Protein AF-A0A6J4SD86-F1 (afdb_monomer_lite)

Secondary structure (DSSP, 8-state):
-----------SS-SEEE--SEEEEETTEEEEEEEE-SSS-EEEEEEEEE-SSS--EEEEEEEEE-TT-EE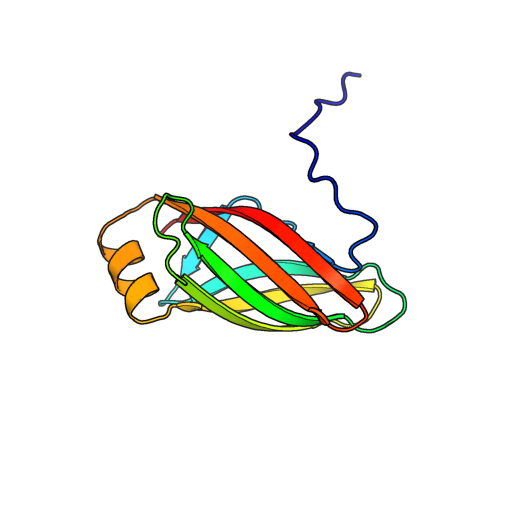EEEEEEPHHHHHHHHH-SEEEEEEEEE-GGG-EEEEEEEEE-

Sequence (113 aa):
REVVAGPAAKTRGAAASVRDSVLRIRRGRVRATVSCTATTPCRGTLRLKTRGARPVVLGSARVAIAAGRTATVEAKLSAAGRRVAARKAKTPATVEIDLGAAGRATKAVTVRR

Radius of gyration: 14.11 Å; chains: 1; bounding box: 31×35×35 Å

Structure (mmCIF, N/CA/C/O backbone):
data_AF-A0A6J4SD86-F1
#
_entry.id   AF-A0A6J4SD86-F1
#
loop_
_atom_site.group_PDB
_atom_site.id
_atom_site.type_symbol
_atom_site.label_atom_id
_atom_site.label_alt_id
_atom_site.label_comp_id
_atom_site.label_asym_id
_atom_site.label_entity_id
_atom_site.label_seq_id
_atom_site.pdbx_PDB_ins_code
_atom_site.Cartn_x
_atom_site.Cartn_y
_atom_site.Cartn_z
_atom_site.occupancy
_atom_site.B_iso_or_equiv
_atom_site.auth_seq_id
_atom_site.auth_comp_id
_atom_site.auth_asym_id
_atom_site.auth_atom_id
_atom_site.pdbx_PDB_model_num
ATOM 1 N N . ARG A 1 1 ? -15.288 24.613 -19.115 1.00 39.22 1 ARG A N 1
ATOM 2 C CA . ARG A 1 1 ? -15.207 23.218 -18.612 1.00 39.22 1 ARG A CA 1
ATOM 3 C C . ARG A 1 1 ? -14.147 23.192 -17.521 1.00 39.22 1 ARG A C 1
ATOM 5 O O . ARG A 1 1 ? -12.966 23.200 -17.834 1.00 39.22 1 ARG A O 1
ATOM 12 N N . GLU A 1 2 ? -14.577 23.286 -16.269 1.00 32.09 2 GLU A N 1
ATOM 13 C CA . GLU A 1 2 ? -13.701 23.349 -15.097 1.00 32.09 2 GLU A CA 1
ATOM 14 C C . GLU A 1 2 ? -13.049 21.992 -14.826 1.00 32.09 2 GLU A C 1
ATOM 16 O O . GLU A 1 2 ? -13.723 20.965 -14.752 1.00 32.09 2 GLU A O 1
ATOM 21 N N . VAL A 1 3 ? -11.724 21.991 -14.690 1.00 39.38 3 VAL A N 1
ATOM 22 C CA . VAL A 1 3 ? -10.952 20.819 -14.275 1.00 39.38 3 VAL A CA 1
ATOM 23 C C . VAL A 1 3 ? -10.638 21.013 -12.796 1.00 39.38 3 VAL A C 1
ATOM 25 O O . VAL A 1 3 ? -9.802 21.835 -12.429 1.00 39.38 3 VAL A O 1
ATOM 28 N N . VAL A 1 4 ? -11.369 20.305 -11.935 1.00 38.97 4 VAL A N 1
ATOM 29 C CA . VAL A 1 4 ? -11.229 20.405 -10.478 1.00 38.97 4 VAL A CA 1
ATOM 30 C C . VAL A 1 4 ? -9.862 19.863 -10.058 1.00 38.97 4 VAL A C 1
ATOM 32 O O . VAL A 1 4 ? -9.558 18.679 -10.219 1.00 38.97 4 VAL A O 1
ATOM 35 N N . ALA A 1 5 ? -9.043 20.755 -9.504 1.00 37.97 5 ALA A N 1
ATOM 36 C CA . ALA A 1 5 ? -7.758 20.463 -8.893 1.00 37.97 5 ALA A CA 1
ATOM 37 C C . ALA A 1 5 ? -7.939 19.591 -7.636 1.00 37.97 5 ALA A C 1
ATOM 39 O O . ALA A 1 5 ? -8.279 20.072 -6.557 1.00 37.97 5 ALA A O 1
ATOM 40 N N . GLY A 1 6 ? -7.698 18.285 -7.770 1.00 34.56 6 GLY A N 1
ATOM 41 C CA . GLY A 1 6 ? -7.439 17.402 -6.631 1.00 34.56 6 GLY A CA 1
ATOM 42 C C . GLY A 1 6 ? -6.049 17.683 -6.037 1.00 34.56 6 GLY A C 1
ATOM 43 O O . GLY A 1 6 ? -5.147 18.085 -6.773 1.00 34.56 6 GLY A O 1
ATOM 44 N N . PRO A 1 7 ? -5.834 17.483 -4.723 1.00 40.19 7 PRO A N 1
ATOM 45 C CA . PRO A 1 7 ? -4.608 17.901 -4.052 1.00 40.19 7 PRO A CA 1
ATOM 46 C C . PRO A 1 7 ? -3.378 17.233 -4.677 1.00 40.19 7 PRO A C 1
ATOM 48 O O . PRO A 1 7 ? -3.274 16.006 -4.753 1.00 40.19 7 PRO A O 1
ATOM 51 N N . ALA A 1 8 ? -2.455 18.083 -5.126 1.00 36.75 8 ALA A N 1
ATOM 52 C CA . ALA A 1 8 ? -1.226 17.742 -5.817 1.00 36.75 8 ALA A CA 1
ATOM 53 C C . ALA A 1 8 ? -0.341 16.800 -4.984 1.00 36.75 8 ALA A C 1
ATOM 55 O O . ALA A 1 8 ? 0.396 17.218 -4.088 1.00 36.75 8 ALA A O 1
ATOM 56 N N . ALA A 1 9 ? -0.354 15.513 -5.331 1.00 41.75 9 ALA A N 1
ATOM 57 C CA . ALA A 1 9 ? 0.772 14.638 -5.057 1.00 41.75 9 ALA A CA 1
ATOM 58 C C . ALA A 1 9 ? 1.953 15.149 -5.897 1.00 41.75 9 ALA A C 1
ATOM 60 O O . ALA A 1 9 ? 2.031 14.855 -7.091 1.00 41.75 9 ALA A O 1
ATOM 61 N N . LYS A 1 10 ? 2.851 15.942 -5.292 1.00 36.03 10 LYS A N 1
ATOM 62 C CA . LYS A 1 10 ? 4.160 16.306 -5.864 1.00 36.03 10 LYS A CA 1
ATOM 63 C C . LYS A 1 10 ? 4.969 15.022 -6.061 1.00 36.03 10 LYS A C 1
ATOM 65 O O . LYS A 1 10 ? 5.782 14.627 -5.233 1.00 36.03 10 LYS A O 1
ATOM 70 N N . THR A 1 11 ? 4.689 14.343 -7.160 1.00 43.25 11 THR A N 1
ATOM 71 C CA . THR A 1 11 ? 5.360 13.129 -7.588 1.00 43.25 11 THR A CA 1
ATOM 72 C C . THR A 1 11 ? 6.378 13.592 -8.611 1.00 43.25 11 THR A C 1
ATOM 74 O O . THR A 1 11 ? 6.033 13.838 -9.762 1.00 43.25 11 THR A O 1
ATOM 77 N N . ARG A 1 12 ? 7.632 13.786 -8.193 1.00 42.53 12 ARG A N 1
ATOM 78 C CA . ARG A 1 12 ? 8.733 13.873 -9.156 1.00 42.53 12 ARG A CA 1
ATOM 79 C C . ARG A 1 12 ? 8.789 12.518 -9.864 1.00 42.53 12 ARG A C 1
ATOM 81 O O . ARG A 1 12 ? 9.264 11.563 -9.267 1.00 42.53 12 ARG A O 1
ATOM 88 N N . GLY A 1 13 ? 8.190 12.427 -11.052 1.00 46.41 13 GLY A N 1
ATOM 89 C CA . GLY A 1 13 ? 8.353 11.339 -12.023 1.00 46.41 13 GLY A CA 1
ATOM 90 C C . GLY A 1 13 ? 8.407 9.915 -11.464 1.00 46.41 13 GLY A C 1
ATOM 91 O O . GLY A 1 13 ? 9.274 9.152 -11.878 1.00 46.41 13 GLY A O 1
ATOM 92 N N . ALA A 1 14 ? 7.543 9.533 -10.517 1.00 58.88 14 ALA A N 1
ATOM 93 C CA . ALA A 1 14 ? 7.554 8.149 -10.060 1.00 58.88 14 ALA A CA 1
ATOM 94 C C . ALA A 1 14 ? 6.986 7.258 -11.169 1.00 58.88 14 ALA A C 1
ATOM 96 O O . ALA A 1 14 ? 5.851 7.441 -11.608 1.00 58.88 14 ALA A O 1
ATOM 97 N N . ALA A 1 15 ? 7.781 6.274 -11.587 1.00 71.12 15 ALA A N 1
ATOM 98 C CA . ALA A 1 15 ? 7.445 5.280 -12.602 1.00 71.12 15 ALA A CA 1
ATOM 99 C C . ALA A 1 15 ? 6.145 4.509 -12.317 1.00 71.12 15 ALA A C 1
ATOM 101 O O . ALA A 1 15 ? 5.551 3.949 -13.239 1.00 71.12 15 ALA A O 1
ATOM 102 N N . ALA A 1 16 ? 5.703 4.471 -11.055 1.00 76.19 16 ALA A N 1
ATOM 103 C CA . ALA A 1 16 ? 4.433 3.883 -10.668 1.00 76.19 16 ALA A CA 1
ATOM 104 C C . ALA A 1 16 ? 3.520 4.858 -9.931 1.00 76.19 16 ALA A C 1
ATOM 106 O O . ALA A 1 16 ? 3.949 5.693 -9.134 1.00 76.19 16 ALA A O 1
ATOM 107 N N . SER A 1 17 ? 2.224 4.659 -10.136 1.00 80.88 17 SER A N 1
ATOM 108 C CA . SER A 1 17 ? 1.152 5.391 -9.479 1.00 80.88 17 SER A CA 1
ATOM 109 C C . SER A 1 17 ? 0.086 4.431 -8.960 1.00 80.88 17 SER A C 1
ATOM 111 O O . SER A 1 17 ? -0.248 3.427 -9.587 1.00 80.88 17 SER A O 1
ATOM 113 N N . VAL A 1 18 ? -0.466 4.738 -7.787 1.00 84.06 18 VAL A N 1
ATOM 114 C CA . VAL A 1 18 ? -1.638 4.032 -7.256 1.00 84.06 18 VAL A CA 1
ATOM 115 C C . VAL A 1 18 ? -2.879 4.719 -7.808 1.00 84.06 18 VAL A C 1
ATOM 117 O O . VAL A 1 18 ? -3.063 5.919 -7.591 1.00 84.06 18 VAL A O 1
ATOM 120 N N . ARG A 1 19 ? -3.758 3.987 -8.493 1.00 84.56 19 ARG A N 1
ATOM 121 C CA . ARG A 1 19 ? -4.995 4.571 -9.038 1.00 84.56 19 ARG A CA 1
ATOM 122 C C . ARG A 1 19 ? -6.055 4.767 -7.967 1.00 84.56 19 ARG A C 1
ATOM 124 O O . ARG A 1 19 ? -6.692 5.814 -7.916 1.00 84.56 19 ARG A O 1
ATOM 131 N N . ASP A 1 20 ? -6.159 3.830 -7.037 1.00 85.25 20 ASP A N 1
ATOM 132 C CA . ASP A 1 20 ? -7.198 3.864 -6.015 1.00 85.25 20 ASP A CA 1
ATOM 133 C C . ASP A 1 20 ? -6.958 4.950 -4.963 1.00 85.25 20 ASP A C 1
ATOM 135 O O . ASP A 1 20 ? -5.830 5.201 -4.530 1.00 85.25 20 ASP A O 1
ATOM 139 N N . SER A 1 21 ? -8.040 5.596 -4.539 1.00 85.25 21 SER A N 1
ATOM 140 C CA . SER A 1 21 ? -8.069 6.480 -3.362 1.00 85.25 21 SER A CA 1
ATOM 141 C C . SER A 1 21 ? -8.692 5.777 -2.151 1.00 85.25 21 SER A C 1
ATOM 143 O O . SER A 1 21 ? -8.512 6.197 -1.007 1.00 85.25 21 SER A O 1
ATOM 145 N N . VAL A 1 22 ? -9.413 4.677 -2.388 1.00 88.44 22 VAL A N 1
ATOM 146 C CA . VAL A 1 22 ? -10.054 3.854 -1.363 1.00 88.44 22 VAL A CA 1
ATOM 147 C C . VAL A 1 22 ? -9.687 2.400 -1.604 1.00 88.44 22 VAL A C 1
ATOM 149 O O . VAL A 1 22 ? -9.972 1.859 -2.666 1.00 88.44 22 VAL A O 1
ATOM 152 N N . LEU A 1 23 ? -9.095 1.757 -0.603 1.00 89.00 23 LEU A N 1
ATOM 153 C CA . LEU A 1 23 ? -8.730 0.349 -0.669 1.00 89.00 23 LEU A CA 1
ATOM 154 C C . LEU A 1 23 ? -9.682 -0.467 0.198 1.00 89.00 23 LEU A C 1
ATOM 156 O O . LEU A 1 23 ? -9.920 -0.126 1.357 1.00 89.00 23 LEU A O 1
ATOM 160 N N . ARG A 1 24 ? -10.222 -1.554 -0.348 1.00 88.62 24 ARG A N 1
ATOM 161 C CA . ARG A 1 24 ? -11.125 -2.448 0.387 1.00 88.62 24 ARG A CA 1
ATOM 162 C C . ARG A 1 24 ? -10.367 -3.649 0.926 1.00 88.62 24 ARG A C 1
ATOM 164 O O . ARG A 1 24 ? -9.577 -4.265 0.208 1.00 88.62 24 ARG A O 1
ATOM 171 N N . ILE A 1 25 ? -10.647 -3.994 2.176 1.00 87.88 25 ILE A N 1
ATOM 172 C CA . ILE A 1 25 ? -10.166 -5.217 2.798 1.00 87.88 25 ILE A CA 1
ATOM 173 C C . ILE A 1 25 ? -11.111 -6.349 2.401 1.00 87.88 25 ILE A C 1
ATOM 175 O O . ILE A 1 25 ? -12.300 -6.312 2.685 1.00 87.88 25 ILE A O 1
ATOM 179 N N . ARG A 1 26 ? -10.585 -7.393 1.766 1.00 85.12 26 ARG A N 1
ATOM 180 C CA . ARG A 1 26 ? -11.316 -8.632 1.491 1.00 85.12 26 ARG A CA 1
ATOM 181 C C . ARG A 1 26 ? -10.503 -9.815 1.975 1.00 85.12 26 ARG A C 1
ATOM 183 O O . ARG A 1 26 ? -9.337 -9.947 1.619 1.00 85.12 26 ARG A O 1
ATOM 190 N N . ARG A 1 27 ? -11.113 -10.668 2.805 1.00 84.44 27 ARG A N 1
ATOM 191 C CA . ARG A 1 27 ? -10.478 -11.887 3.344 1.00 84.44 27 ARG A CA 1
ATOM 192 C C . ARG A 1 27 ? -9.084 -11.622 3.953 1.00 84.44 27 ARG A C 1
ATOM 194 O O . ARG A 1 27 ? -8.138 -12.368 3.727 1.00 84.44 27 ARG A O 1
ATOM 201 N N . GLY A 1 28 ? -8.935 -10.512 4.686 1.00 84.88 28 GLY A N 1
ATOM 202 C CA . GLY A 1 28 ? -7.666 -10.128 5.322 1.00 84.88 28 GLY A CA 1
ATOM 203 C C . GLY A 1 28 ? -6.591 -9.580 4.371 1.00 84.88 28 GLY A C 1
ATOM 204 O O . GLY A 1 28 ? -5.422 -9.500 4.753 1.00 84.88 28 GLY A O 1
ATOM 205 N N . ARG A 1 29 ? -6.964 -9.205 3.144 1.00 89.50 29 ARG A N 1
ATOM 206 C CA . ARG A 1 29 ? -6.075 -8.619 2.134 1.00 89.50 29 ARG A CA 1
ATOM 207 C C . ARG A 1 29 ? -6.612 -7.285 1.651 1.00 89.50 29 ARG A C 1
ATOM 209 O O . ARG A 1 29 ? -7.821 -7.102 1.568 1.00 89.50 29 ARG A O 1
ATOM 216 N N . VAL A 1 30 ? -5.718 -6.375 1.301 1.00 88.88 30 VAL A N 1
ATOM 217 C CA . VAL A 1 30 ? -6.040 -5.079 0.708 1.00 88.88 30 VAL A CA 1
ATOM 218 C C . VAL A 1 30 ? -5.684 -5.129 -0.769 1.00 88.88 30 VAL A C 1
ATOM 220 O O . VAL A 1 30 ? -4.547 -5.440 -1.110 1.00 88.88 30 VAL A O 1
ATOM 223 N N . ARG A 1 31 ? -6.647 -4.823 -1.639 1.00 90.31 31 ARG A N 1
ATOM 224 C CA . ARG A 1 31 ? -6.416 -4.733 -3.087 1.00 90.31 31 ARG A CA 1
ATOM 225 C C . ARG A 1 31 ? -6.072 -3.304 -3.465 1.00 90.31 31 ARG A C 1
ATOM 227 O O . ARG A 1 31 ? -6.826 -2.404 -3.105 1.00 90.31 31 ARG A O 1
ATOM 234 N N . ALA A 1 32 ? -4.963 -3.122 -4.172 1.00 87.19 32 ALA A N 1
ATOM 235 C CA . ALA A 1 32 ? -4.534 -1.839 -4.706 1.00 87.19 32 ALA A CA 1
ATOM 236 C C . ALA A 1 32 ? -4.169 -1.974 -6.186 1.00 87.19 32 ALA A C 1
ATOM 238 O O . ALA A 1 32 ? -3.340 -2.800 -6.561 1.00 87.19 32 ALA A O 1
ATOM 239 N N . THR A 1 33 ? -4.774 -1.139 -7.015 1.00 89.69 33 THR A N 1
ATOM 240 C CA . THR A 1 33 ? -4.496 -1.018 -8.441 1.00 89.69 33 THR A CA 1
ATOM 241 C C . THR A 1 33 ? -3.322 -0.076 -8.627 1.00 89.69 33 THR A C 1
ATOM 243 O O . THR A 1 33 ? -3.384 1.110 -8.279 1.00 89.69 33 THR A O 1
ATOM 246 N N . VAL A 1 34 ? -2.242 -0.608 -9.181 1.00 87.69 34 VAL A N 1
ATOM 247 C CA . VAL A 1 34 ? -1.000 0.118 -9.413 1.00 87.69 34 VAL A CA 1
ATOM 248 C C . VAL A 1 34 ? -0.725 0.126 -10.910 1.00 87.69 34 VAL A C 1
ATOM 250 O O . VAL A 1 34 ? -0.739 -0.918 -11.559 1.00 87.69 34 VAL A O 1
ATOM 253 N N . SER A 1 35 ? -0.492 1.307 -11.468 1.00 86.31 35 SER A N 1
ATOM 254 C CA . SER A 1 35 ? -0.049 1.493 -12.849 1.00 86.31 35 SER A CA 1
ATOM 255 C C . SER A 1 35 ? 1.444 1.773 -12.890 1.00 86.31 35 SER A C 1
ATOM 257 O O . SER A 1 35 ? 1.924 2.581 -12.102 1.00 86.31 35 SER A O 1
ATOM 259 N N . CYS A 1 36 ? 2.155 1.127 -13.813 1.00 86.12 36 CYS A N 1
ATOM 260 C CA . CYS A 1 36 ? 3.548 1.402 -14.145 1.00 86.12 36 CYS A CA 1
ATOM 261 C C . CYS A 1 36 ? 3.593 2.085 -15.517 1.00 86.12 36 CYS A C 1
ATOM 263 O O . CYS A 1 36 ? 3.157 1.503 -16.506 1.00 86.12 36 CYS A O 1
ATOM 265 N N . THR A 1 37 ? 4.089 3.319 -15.578 1.00 83.31 37 THR A N 1
ATOM 266 C CA . THR A 1 37 ? 4.227 4.100 -16.821 1.00 83.31 37 THR A CA 1
ATOM 267 C C . THR A 1 37 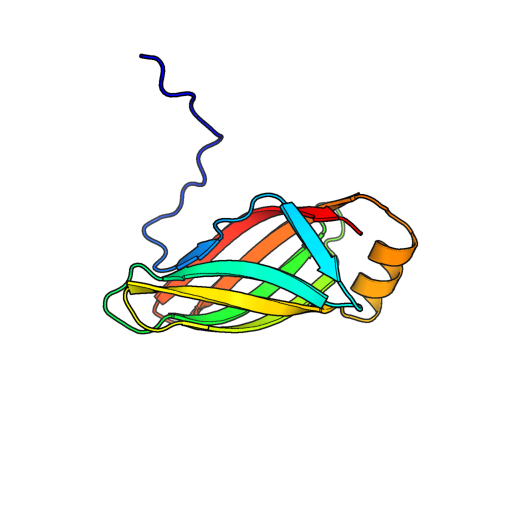? 5.669 4.164 -17.321 1.00 83.31 37 THR A C 1
ATOM 269 O O . THR A 1 37 ? 5.930 4.806 -18.332 1.00 83.31 37 THR A O 1
ATOM 272 N N . ALA A 1 38 ? 6.613 3.518 -16.632 1.00 80.75 38 ALA A N 1
ATOM 273 C CA . ALA A 1 38 ? 7.990 3.409 -17.100 1.00 80.75 38 ALA A CA 1
ATOM 274 C C . ALA A 1 38 ? 8.139 2.422 -18.266 1.00 80.75 38 ALA A C 1
ATOM 276 O O . ALA A 1 38 ? 7.324 1.516 -18.454 1.00 80.75 38 ALA A O 1
ATOM 277 N N . THR A 1 39 ? 9.236 2.595 -19.006 1.00 79.88 39 THR A N 1
ATOM 278 C CA . THR A 1 39 ? 9.726 1.683 -20.051 1.00 79.88 39 THR A CA 1
ATOM 279 C C . THR A 1 39 ? 10.364 0.415 -19.480 1.00 79.88 39 THR A C 1
ATOM 281 O O . THR A 1 39 ? 10.498 -0.578 -20.189 1.00 79.88 39 THR A O 1
ATOM 284 N N . THR A 1 40 ? 10.711 0.410 -18.191 1.00 82.44 40 THR A N 1
ATOM 285 C CA . THR A 1 40 ? 11.219 -0.753 -17.454 1.00 82.44 40 THR A CA 1
ATOM 286 C C . THR A 1 40 ? 10.162 -1.305 -16.488 1.00 82.44 40 THR A C 1
ATOM 288 O O . THR A 1 40 ? 9.266 -0.574 -16.054 1.00 82.44 40 THR A O 1
ATOM 291 N N . PRO A 1 41 ? 10.208 -2.608 -16.146 1.00 83.88 41 PRO A N 1
ATOM 292 C CA . PRO A 1 41 ? 9.247 -3.198 -15.222 1.00 83.88 41 PRO A CA 1
ATOM 293 C C . PRO A 1 41 ? 9.390 -2.607 -13.814 1.00 83.88 41 PRO A C 1
ATOM 295 O O . PRO A 1 41 ? 10.460 -2.653 -13.208 1.00 83.88 41 PRO A O 1
ATOM 298 N N . CYS A 1 42 ? 8.280 -2.128 -13.252 1.00 84.56 42 CYS A N 1
ATOM 299 C CA . CYS A 1 42 ? 8.219 -1.659 -11.875 1.00 84.56 42 CYS A CA 1
ATOM 300 C C . CYS A 1 42 ? 8.270 -2.861 -10.925 1.00 84.56 42 CYS A C 1
ATOM 302 O O . CYS A 1 42 ? 7.280 -3.581 -10.752 1.00 84.56 42 CYS A O 1
ATOM 304 N N . ARG A 1 43 ? 9.430 -3.080 -10.301 1.00 87.81 43 ARG A N 1
ATOM 305 C CA . ARG A 1 43 ? 9.640 -4.117 -9.287 1.00 87.81 43 ARG A CA 1
ATOM 306 C C . ARG A 1 43 ? 10.005 -3.478 -7.962 1.00 87.81 43 ARG A C 1
ATOM 308 O O . ARG A 1 43 ? 10.840 -2.584 -7.917 1.00 87.81 43 ARG A O 1
ATOM 315 N N . GLY A 1 44 ? 9.386 -3.942 -6.886 1.00 89.06 44 GLY A N 1
ATOM 316 C CA . GLY A 1 44 ? 9.628 -3.348 -5.585 1.00 89.06 44 GLY A CA 1
ATOM 317 C C . GLY A 1 44 ? 8.701 -3.843 -4.492 1.00 89.06 44 GLY A C 1
ATOM 318 O O . GLY A 1 44 ? 8.176 -4.958 -4.539 1.00 89.06 44 GLY A O 1
ATOM 319 N N . THR A 1 45 ? 8.498 -2.994 -3.492 1.00 90.69 45 THR A N 1
ATOM 32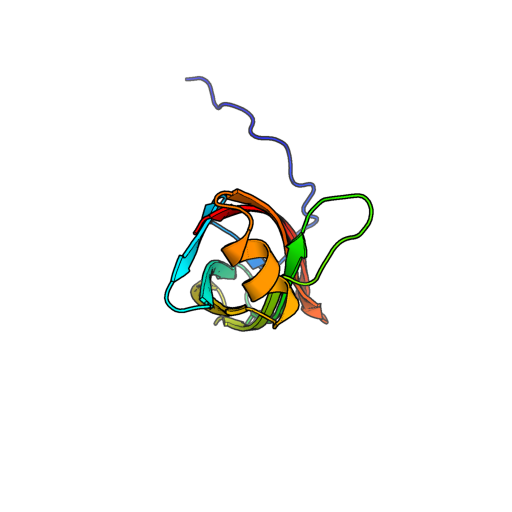0 C CA . THR A 1 45 ? 7.669 -3.294 -2.327 1.00 90.69 45 THR A CA 1
ATOM 321 C C . THR A 1 45 ? 6.621 -2.212 -2.127 1.00 90.69 45 THR A C 1
ATOM 323 O O . THR A 1 45 ? 6.934 -1.031 -2.022 1.00 90.69 45 THR A O 1
ATOM 326 N N . LEU A 1 46 ? 5.368 -2.636 -2.007 1.00 89.56 46 LEU A N 1
ATOM 327 C CA . LEU A 1 46 ? 4.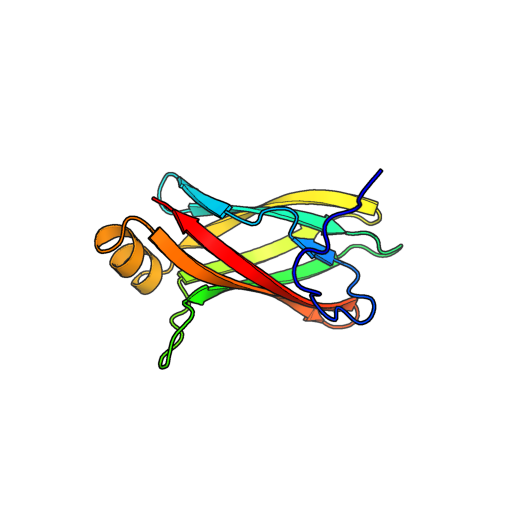271 -1.811 -1.535 1.00 89.56 46 LEU A CA 1
ATOM 328 C C . LEU A 1 46 ? 4.133 -1.991 -0.028 1.00 89.56 46 LEU A C 1
ATOM 330 O O . LEU A 1 46 ? 4.053 -3.111 0.480 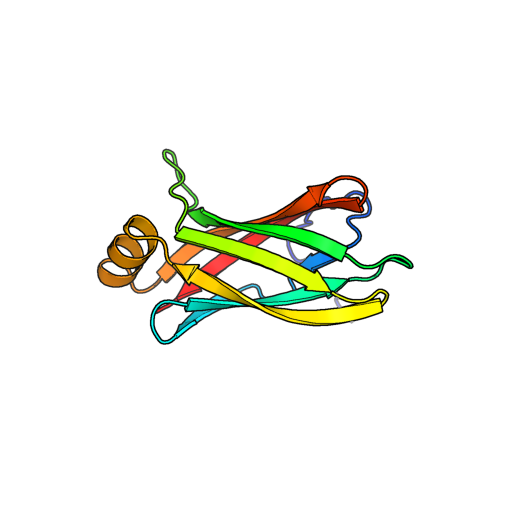1.00 89.56 46 LEU A O 1
ATOM 334 N N . ARG A 1 47 ? 4.069 -0.878 0.694 1.00 92.19 47 ARG A N 1
ATOM 335 C CA . ARG A 1 47 ? 3.821 -0.810 2.131 1.00 92.19 47 ARG A CA 1
ATOM 336 C C . ARG A 1 47 ? 2.596 0.051 2.378 1.00 92.19 47 ARG A C 1
ATOM 338 O O . ARG A 1 47 ? 2.477 1.155 1.859 1.00 92.19 47 ARG A O 1
ATOM 345 N N . LEU A 1 48 ? 1.690 -0.456 3.198 1.00 91.06 48 LEU A N 1
ATOM 346 C CA . LEU A 1 48 ? 0.498 0.257 3.623 1.00 91.06 48 LEU A CA 1
ATOM 347 C C . LEU A 1 48 ? 0.664 0.629 5.093 1.00 91.06 48 LEU A C 1
ATOM 349 O O . LEU A 1 48 ? 0.800 -0.254 5.940 1.00 91.06 48 LEU A O 1
ATOM 353 N N . LYS A 1 49 ? 0.658 1.924 5.402 1.00 91.88 49 LYS A N 1
ATOM 354 C CA . LYS A 1 49 ? 0.842 2.448 6.764 1.00 91.88 49 LYS A CA 1
ATOM 355 C C . LYS A 1 49 ? -0.356 3.304 7.160 1.00 91.88 49 LYS A C 1
ATOM 357 O O . LYS A 1 49 ? -0.884 4.025 6.320 1.00 91.88 49 LYS A O 1
ATOM 362 N N . THR A 1 50 ? -0.803 3.247 8.411 1.00 90.31 50 THR A N 1
ATOM 363 C CA . THR A 1 50 ? -1.826 4.185 8.904 1.00 90.31 50 THR A CA 1
ATOM 364 C C . THR A 1 50 ? -1.283 5.608 8.947 1.00 90.31 50 THR A C 1
ATOM 366 O O . THR A 1 50 ? -0.083 5.824 9.116 1.00 90.31 50 THR A O 1
ATOM 369 N N . ARG A 1 51 ? -2.176 6.590 8.821 1.00 85.06 51 ARG A N 1
ATOM 370 C CA . ARG A 1 51 ? -1.861 7.997 9.087 1.00 85.06 51 ARG A CA 1
ATOM 371 C C . ARG A 1 51 ? -2.108 8.311 10.559 1.00 85.06 51 ARG A C 1
ATOM 373 O O . ARG A 1 51 ? -3.133 7.907 11.103 1.00 85.06 51 ARG A O 1
ATOM 380 N 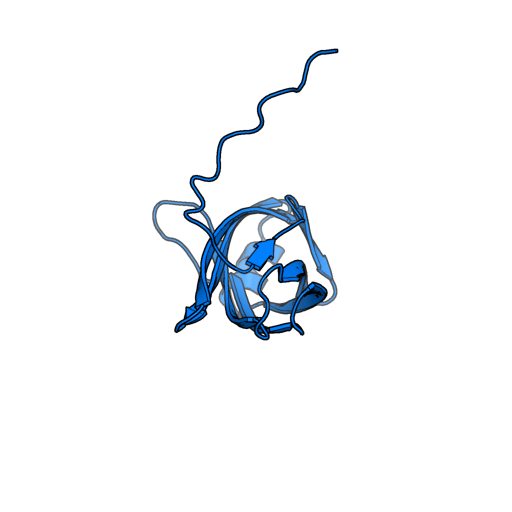N . GLY A 1 52 ? -1.175 9.017 11.189 1.00 81.06 52 GLY A N 1
ATOM 381 C CA . GLY A 1 52 ? -1.267 9.451 12.583 1.00 81.06 52 GLY A CA 1
ATOM 382 C C . GLY A 1 52 ? 0.108 9.589 13.236 1.00 81.06 52 GLY A C 1
ATOM 383 O O . GLY A 1 52 ? 1.118 9.275 12.611 1.00 81.06 52 GLY A O 1
ATOM 384 N N . ALA A 1 53 ? 0.127 10.013 14.503 1.00 76.31 53 ALA A N 1
ATOM 385 C CA . ALA A 1 53 ? 1.356 10.231 15.277 1.00 76.31 53 ALA A CA 1
ATOM 386 C C . ALA A 1 53 ? 2.227 8.968 15.421 1.00 76.31 53 ALA A C 1
ATOM 388 O O . ALA A 1 53 ? 3.446 9.056 15.508 1.00 76.31 53 ALA A O 1
ATOM 389 N N . ARG A 1 54 ? 1.607 7.779 15.416 1.00 82.62 54 ARG A N 1
ATOM 390 C CA . ARG A 1 54 ? 2.299 6.482 15.396 1.00 82.62 54 ARG A CA 1
ATOM 391 C C . ARG A 1 54 ? 1.817 5.661 14.194 1.00 82.62 54 ARG A C 1
ATOM 393 O O . ARG A 1 54 ? 0.801 4.970 14.306 1.00 82.62 54 ARG A O 1
ATOM 400 N N . PRO A 1 55 ? 2.481 5.764 13.028 1.00 85.56 55 PRO A N 1
ATOM 401 C CA . PRO A 1 55 ? 2.084 5.024 11.838 1.00 85.56 55 PRO A CA 1
ATOM 402 C C . PRO A 1 55 ? 2.330 3.525 12.035 1.00 85.56 55 PRO A C 1
ATOM 404 O O . PRO A 1 55 ? 3.443 3.080 12.298 1.00 85.56 55 PRO A O 1
ATOM 407 N N . VAL A 1 56 ? 1.275 2.732 11.876 1.00 89.38 56 VAL A N 1
ATOM 408 C CA . VAL A 1 56 ? 1.312 1.272 11.980 1.00 89.38 56 VAL A CA 1
ATOM 409 C C . VAL A 1 56 ? 1.292 0.682 10.580 1.00 89.38 56 VAL A C 1
ATOM 411 O O . VAL A 1 56 ? 0.462 1.057 9.750 1.00 89.38 56 VAL A O 1
ATOM 414 N N . VAL A 1 57 ? 2.173 -0.281 10.314 1.00 91.44 57 VAL A N 1
ATOM 415 C CA . VAL A 1 57 ? 2.170 -1.020 9.047 1.00 91.44 57 VAL A CA 1
ATOM 416 C C . VAL A 1 57 ? 0.952 -1.943 9.011 1.00 91.44 57 VAL A C 1
ATOM 418 O O . VAL A 1 57 ? 0.910 -2.976 9.682 1.00 91.44 57 VAL A O 1
ATOM 421 N N . LEU A 1 58 ? -0.046 -1.575 8.209 1.00 89.06 58 LEU A N 1
ATOM 422 C CA . LEU A 1 58 ? -1.247 -2.370 7.972 1.00 89.06 58 LEU A CA 1
ATOM 423 C C . LEU A 1 58 ? -0.932 -3.627 7.166 1.00 89.06 58 LEU A C 1
ATOM 425 O O . LEU A 1 58 ? -1.526 -4.669 7.414 1.00 89.06 58 LEU A O 1
ATOM 429 N N . GLY A 1 59 ? -0.001 -3.549 6.220 1.00 91.88 59 GLY A N 1
ATOM 430 C CA . GLY A 1 59 ? 0.387 -4.676 5.382 1.00 91.88 59 GLY A CA 1
ATOM 431 C C . GLY A 1 59 ? 1.475 -4.304 4.387 1.00 91.88 59 GLY A C 1
ATOM 432 O O . GLY A 1 59 ? 1.805 -3.128 4.210 1.00 91.88 59 GLY A O 1
ATOM 433 N N . SER A 1 60 ? 2.024 -5.317 3.733 1.00 92.00 60 SER A N 1
ATOM 434 C CA . SER A 1 60 ? 3.002 -5.152 2.664 1.00 92.00 60 SER A CA 1
ATOM 435 C C . SER A 1 60 ? 2.797 -6.202 1.575 1.00 92.00 60 SER A C 1
ATOM 437 O O . SER A 1 60 ? 2.206 -7.259 1.804 1.00 92.00 60 SER A O 1
ATOM 439 N N . ALA A 1 61 ? 3.262 -5.881 0.373 1.00 92.06 61 ALA A N 1
ATOM 440 C CA . ALA A 1 61 ? 3.273 -6.776 -0.774 1.00 92.06 61 ALA A CA 1
ATOM 441 C C . ALA A 1 61 ? 4.514 -6.524 -1.618 1.00 92.06 61 ALA A C 1
ATOM 443 O O . ALA A 1 61 ? 4.984 -5.390 -1.712 1.00 92.06 61 ALA A O 1
ATOM 444 N N . ARG A 1 62 ? 5.001 -7.564 -2.294 1.00 90.38 62 ARG A N 1
ATOM 445 C CA . ARG A 1 62 ? 5.899 -7.362 -3.430 1.00 90.38 62 ARG A CA 1
ATOM 446 C C . ARG A 1 62 ? 5.075 -6.911 -4.629 1.00 90.38 62 ARG A C 1
ATOM 448 O O . ARG A 1 62 ? 3.971 -7.402 -4.851 1.00 90.38 62 ARG A O 1
ATOM 455 N N . VAL A 1 63 ? 5.622 -5.964 -5.374 1.00 87.19 63 VAL A N 1
ATOM 456 C CA . VAL A 1 63 ? 5.032 -5.431 -6.598 1.00 87.19 63 VAL A CA 1
ATOM 457 C C . VAL A 1 63 ? 5.925 -5.847 -7.749 1.00 87.19 63 VAL A C 1
ATOM 459 O O . VAL A 1 63 ? 7.133 -5.623 -7.704 1.00 87.19 63 VAL A O 1
ATOM 462 N N . ALA A 1 64 ? 5.328 -6.445 -8.770 1.00 88.56 64 ALA A N 1
ATOM 463 C CA . ALA A 1 64 ? 5.975 -6.715 -10.041 1.00 88.56 64 ALA A CA 1
ATOM 464 C C . ALA A 1 64 ? 4.965 -6.396 -11.140 1.00 88.56 64 ALA A C 1
ATOM 466 O O . ALA A 1 64 ? 3.966 -7.094 -11.297 1.00 88.56 64 ALA A O 1
ATOM 467 N N . ILE A 1 65 ? 5.196 -5.297 -11.848 1.00 87.38 65 ILE A N 1
ATOM 468 C CA . ILE A 1 65 ? 4.314 -4.810 -12.906 1.00 87.38 65 ILE A CA 1
ATOM 469 C C . ILE A 1 65 ? 5.171 -4.638 -14.146 1.00 87.38 65 ILE A C 1
ATOM 471 O O . ILE A 1 65 ? 6.228 -4.010 -14.092 1.00 87.38 65 ILE A O 1
ATOM 475 N N . ALA A 1 66 ? 4.733 -5.222 -15.256 1.00 86.69 66 ALA A N 1
ATOM 476 C CA . ALA A 1 66 ? 5.402 -5.024 -16.531 1.00 86.69 66 ALA A CA 1
ATOM 477 C C . ALA A 1 66 ? 5.366 -3.540 -16.941 1.00 86.69 66 ALA A C 1
ATOM 479 O O . ALA A 1 66 ? 4.454 -2.800 -16.564 1.00 86.69 66 ALA A O 1
ATOM 480 N N . ALA A 1 67 ? 6.362 -3.121 -17.718 1.00 85.75 67 ALA A N 1
ATOM 481 C CA . ALA A 1 67 ? 6.437 -1.772 -18.270 1.00 85.75 67 ALA A CA 1
ATOM 482 C C . ALA A 1 67 ? 5.133 -1.403 -19.002 1.00 85.75 67 ALA A C 1
ATOM 484 O O . ALA A 1 67 ? 4.557 -2.233 -19.710 1.00 85.75 67 ALA A O 1
ATOM 485 N N . GLY A 1 68 ? 4.637 -0.184 -18.786 1.00 85.25 68 GLY A N 1
ATOM 486 C CA . GLY A 1 68 ? 3.395 0.311 -19.396 1.00 85.25 68 GLY A CA 1
ATOM 487 C C . GLY A 1 68 ? 2.105 -0.417 -18.983 1.00 85.25 68 GLY A C 1
ATOM 488 O O . GLY A 1 68 ? 1.051 -0.176 -19.575 1.00 85.25 68 GLY A O 1
ATOM 489 N N . ARG A 1 69 ? 2.141 -1.329 -18.000 1.00 88.56 69 ARG A N 1
ATOM 490 C CA . ARG A 1 69 ? 0.965 -2.101 -17.570 1.00 88.56 69 ARG A CA 1
ATOM 491 C C . ARG A 1 69 ? 0.406 -1.616 -16.238 1.00 88.56 69 ARG A C 1
ATOM 493 O O . ARG A 1 69 ? 1.060 -0.960 -15.431 1.00 88.56 69 ARG A O 1
ATOM 500 N N . THR A 1 70 ? -0.849 -1.978 -16.006 1.00 88.25 70 THR A N 1
ATOM 501 C CA . THR A 1 70 ? -1.531 -1.812 -14.721 1.00 88.25 70 THR A CA 1
ATOM 502 C C . THR A 1 70 ? -1.792 -3.189 -14.133 1.00 88.25 70 THR A C 1
ATOM 504 O O . THR A 1 70 ? -2.227 -4.085 -14.852 1.00 88.25 70 THR A O 1
ATOM 507 N N . ALA A 1 71 ? -1.530 -3.364 -12.841 1.00 87.56 71 ALA A N 1
ATOM 508 C CA . ALA A 1 71 ? -1.787 -4.611 -12.136 1.00 87.56 71 ALA A CA 1
ATOM 509 C C . ALA A 1 71 ? -2.476 -4.351 -10.795 1.00 87.56 71 ALA A C 1
ATOM 511 O O . ALA A 1 71 ? -2.271 -3.322 -10.148 1.00 87.56 71 ALA A O 1
ATOM 512 N N . THR A 1 72 ? -3.287 -5.317 -10.368 1.00 89.88 72 THR A N 1
ATOM 513 C CA . THR A 1 72 ? -3.869 -5.314 -9.026 1.00 89.88 72 THR A CA 1
ATOM 514 C C . THR A 1 72 ? -2.947 -6.079 -8.094 1.00 89.88 72 THR A C 1
ATOM 516 O O . THR A 1 72 ? -2.697 -7.265 -8.292 1.00 89.88 72 THR A O 1
ATOM 519 N N . VAL A 1 73 ? -2.455 -5.402 -7.065 1.00 89.19 73 VAL A N 1
ATOM 520 C CA . VAL A 1 73 ? -1.593 -5.981 -6.041 1.00 89.19 73 VAL A CA 1
ATOM 521 C C . VAL A 1 73 ? -2.430 -6.257 -4.800 1.00 89.19 73 VAL A C 1
ATOM 523 O O . VAL A 1 73 ? -3.122 -5.375 -4.286 1.00 89.19 73 VAL A O 1
ATOM 526 N N . GLU A 1 74 ? -2.361 -7.489 -4.300 1.00 91.06 74 GLU A N 1
ATOM 527 C CA . GLU A 1 74 ? -2.982 -7.868 -3.035 1.00 91.06 74 GLU A CA 1
ATOM 528 C C . GLU A 1 74 ? -1.953 -7.817 -1.900 1.00 91.06 74 GLU A C 1
ATOM 530 O O . GLU A 1 74 ? -1.047 -8.645 -1.821 1.00 91.06 74 GLU A O 1
ATOM 535 N N . ALA A 1 75 ? -2.110 -6.864 -0.983 1.00 90.38 75 ALA A N 1
ATOM 536 C CA . ALA A 1 75 ? -1.304 -6.785 0.227 1.00 90.38 75 ALA A CA 1
ATOM 537 C C . ALA A 1 75 ? -1.968 -7.533 1.376 1.00 90.38 75 ALA A C 1
ATOM 539 O O . ALA A 1 75 ? -3.086 -7.216 1.787 1.00 90.38 75 ALA A O 1
ATOM 540 N N . LYS A 1 76 ? -1.266 -8.525 1.928 1.00 91.25 76 LYS A N 1
ATOM 541 C CA . LYS A 1 76 ? -1.726 -9.242 3.118 1.00 91.25 76 LYS A CA 1
ATOM 542 C C . LYS A 1 76 ? -1.639 -8.313 4.324 1.00 91.25 76 LYS A C 1
ATOM 544 O O . LYS A 1 76 ? -0.611 -7.669 4.548 1.00 91.25 76 LYS A O 1
ATOM 549 N N . LEU A 1 77 ? -2.709 -8.258 5.116 1.00 90.62 77 LEU A N 1
ATOM 550 C CA . LEU A 1 77 ? -2.683 -7.492 6.354 1.00 90.62 77 LEU A CA 1
ATOM 551 C C . LEU A 1 77 ? -1.760 -8.160 7.380 1.00 90.62 77 LEU A C 1
ATOM 553 O O . LEU A 1 77 ? -1.837 -9.367 7.632 1.00 90.62 77 LEU A O 1
ATOM 557 N N . SER A 1 78 ? -0.922 -7.348 8.017 1.00 90.81 78 SER A N 1
ATOM 558 C CA . SER A 1 78 ? -0.130 -7.740 9.180 1.00 90.81 78 SER A CA 1
ATOM 559 C C . SER A 1 78 ? -1.052 -8.056 10.367 1.00 90.81 78 SER A C 1
ATOM 561 O O . SER A 1 78 ? -2.251 -7.760 10.350 1.00 90.81 78 SER A O 1
ATOM 563 N N . ALA A 1 79 ? -0.520 -8.658 11.434 1.00 88.88 79 ALA A N 1
ATOM 564 C CA . ALA A 1 79 ? -1.296 -8.861 12.662 1.00 88.88 79 ALA A CA 1
ATOM 565 C C . ALA A 1 79 ? -1.849 -7.529 13.209 1.00 88.88 79 ALA A C 1
ATOM 567 O O . ALA A 1 79 ? -3.021 -7.443 13.579 1.00 88.88 79 ALA A O 1
ATOM 568 N N . ALA A 1 80 ? -1.038 -6.469 13.172 1.00 86.06 80 ALA A N 1
ATOM 569 C CA . ALA A 1 80 ? -1.456 -5.130 13.566 1.00 86.06 80 ALA A CA 1
ATOM 570 C C . ALA A 1 80 ? -2.530 -4.562 12.622 1.00 86.06 80 ALA A C 1
ATOM 572 O O . ALA A 1 80 ? -3.541 -4.042 13.088 1.00 86.06 80 ALA A O 1
ATOM 573 N N . GLY A 1 81 ? -2.377 -4.737 11.306 1.00 85.12 81 GLY A N 1
ATOM 574 C CA . GLY A 1 81 ? -3.371 -4.306 10.326 1.00 85.12 81 GLY A CA 1
ATOM 575 C C . GLY A 1 81 ? -4.715 -5.007 10.479 1.00 85.12 81 GLY A C 1
ATOM 576 O O . GLY A 1 81 ? -5.755 -4.358 10.407 1.00 85.12 81 GLY A O 1
ATOM 577 N N . ARG A 1 82 ? -4.705 -6.310 10.782 1.00 87.31 82 ARG A N 1
ATOM 578 C CA . ARG A 1 82 ? -5.917 -7.072 11.112 1.00 87.31 82 ARG A CA 1
ATOM 579 C C . ARG A 1 82 ? -6.596 -6.537 12.373 1.00 87.31 82 ARG A C 1
ATOM 581 O O . ARG A 1 82 ? -7.808 -6.348 12.359 1.00 87.31 82 ARG A O 1
ATOM 588 N N . ARG A 1 83 ? -5.833 -6.225 13.429 1.00 87.81 83 ARG A N 1
ATOM 589 C CA . ARG A 1 83 ? -6.371 -5.604 14.656 1.00 87.81 83 ARG A CA 1
ATOM 590 C C . ARG A 1 83 ? -6.997 -4.235 14.377 1.00 87.81 83 ARG A C 1
ATOM 592 O O . ARG A 1 83 ? -8.090 -3.959 14.860 1.00 87.81 83 ARG A O 1
ATOM 599 N N . VAL A 1 84 ? -6.340 -3.393 13.577 1.00 85.50 84 VAL A N 1
ATOM 600 C CA . VAL A 1 84 ? -6.872 -2.072 13.200 1.00 85.50 84 VAL A CA 1
ATOM 601 C C . VAL A 1 84 ? -8.153 -2.214 12.375 1.00 85.50 84 VAL A C 1
ATOM 603 O O . VAL A 1 84 ? -9.150 -1.571 12.691 1.00 85.50 84 VAL A O 1
ATOM 606 N N . ALA A 1 85 ? -8.155 -3.098 11.377 1.00 85.19 85 ALA A N 1
ATOM 607 C CA . ALA A 1 85 ? -9.317 -3.374 10.535 1.00 85.19 85 ALA A CA 1
ATOM 608 C C . ALA A 1 85 ? -10.510 -3.955 11.308 1.00 85.19 85 ALA A C 1
ATOM 610 O O . ALA A 1 85 ? -11.659 -3.694 10.960 1.00 85.19 85 ALA A O 1
ATOM 611 N N . ALA A 1 86 ? -10.249 -4.738 12.358 1.00 86.00 86 ALA A N 1
ATOM 612 C CA . ALA A 1 86 ? -11.294 -5.258 13.234 1.00 86.00 86 ALA A CA 1
ATOM 613 C C . ALA A 1 86 ? -11.943 -4.148 14.078 1.00 86.00 86 ALA A C 1
ATOM 615 O O . ALA A 1 86 ? -13.145 -4.192 14.314 1.00 86.00 86 ALA A O 1
ATOM 616 N N . ARG A 1 87 ? -11.162 -3.144 14.500 1.00 86.94 87 ARG A N 1
ATOM 617 C CA . ARG A 1 87 ? -11.626 -2.043 15.363 1.00 86.94 87 ARG A CA 1
ATOM 618 C C . ARG A 1 87 ? -12.235 -0.865 14.603 1.00 86.94 87 ARG A C 1
ATOM 620 O O . ARG A 1 87 ? -13.032 -0.129 15.171 1.00 86.94 87 ARG A O 1
ATOM 627 N N . LYS A 1 88 ? -11.827 -0.626 13.353 1.00 84.50 88 LYS A N 1
ATOM 628 C CA . LYS A 1 88 ? -12.216 0.561 12.576 1.00 84.50 88 LYS A CA 1
ATOM 629 C C . LYS A 1 88 ? -12.774 0.169 11.211 1.00 84.50 88 LYS A C 1
ATOM 631 O O . LYS A 1 88 ? -12.087 -0.463 10.415 1.00 84.50 88 LYS A O 1
ATOM 636 N N . ALA A 1 89 ? -13.976 0.652 10.894 1.00 83.56 89 ALA A N 1
ATOM 637 C CA . ALA A 1 89 ? -14.587 0.471 9.574 1.00 83.56 89 ALA A CA 1
ATOM 638 C C . ALA A 1 89 ? -13.857 1.250 8.462 1.00 83.56 89 ALA A C 1
ATOM 640 O O . ALA A 1 89 ? -13.832 0.823 7.307 1.00 83.56 89 ALA A O 1
ATOM 641 N N . LYS A 1 90 ? -13.261 2.400 8.806 1.00 88.88 90 LYS A N 1
ATOM 642 C CA . LYS A 1 90 ? -12.469 3.246 7.904 1.00 88.88 90 LYS A CA 1
ATOM 643 C C . LYS A 1 90 ? -11.181 3.659 8.606 1.00 88.88 90 LYS A C 1
ATOM 645 O O . LYS A 1 90 ? -11.220 4.103 9.750 1.00 88.88 90 LYS A O 1
ATOM 650 N N . THR A 1 91 ? -10.054 3.536 7.919 1.00 89.19 91 THR A N 1
ATOM 651 C CA . THR A 1 91 ? -8.742 3.920 8.443 1.00 89.19 91 THR A CA 1
ATOM 652 C C . THR A 1 91 ? -7.995 4.747 7.398 1.00 89.19 91 THR A C 1
ATOM 654 O O . THR A 1 91 ? -7.715 4.225 6.315 1.00 89.19 91 THR A O 1
ATOM 657 N N . PRO A 1 92 ? -7.659 6.018 7.680 1.00 90.50 92 PRO A N 1
ATOM 658 C CA . PRO A 1 92 ? -6.802 6.797 6.798 1.00 90.50 92 PRO A CA 1
ATOM 659 C C . PRO A 1 92 ? -5.398 6.181 6.776 1.00 90.50 92 PRO A C 1
ATOM 661 O O . PRO A 1 92 ? -4.818 5.857 7.816 1.00 90.50 92 PRO A O 1
ATOM 664 N N . ALA A 1 93 ? -4.854 6.001 5.579 1.00 91.62 93 ALA A N 1
ATOM 665 C CA . ALA A 1 93 ? -3.588 5.327 5.354 1.00 91.62 93 ALA A CA 1
ATOM 666 C C . ALA A 1 93 ? -2.781 6.008 4.243 1.00 91.62 93 ALA A C 1
ATOM 668 O O . ALA A 1 93 ? -3.266 6.848 3.485 1.00 91.62 93 ALA A O 1
ATOM 669 N N . THR A 1 94 ? -1.515 5.637 4.157 1.00 92.69 94 THR A N 1
ATOM 670 C CA . THR A 1 94 ? -0.619 6.005 3.072 1.00 92.69 94 THR A CA 1
ATOM 671 C C . THR A 1 94 ? -0.104 4.720 2.442 1.00 92.69 94 THR A C 1
ATOM 673 O O . THR A 1 94 ? 0.377 3.825 3.142 1.00 92.69 94 THR A O 1
ATOM 676 N N . VAL A 1 95 ? -0.233 4.630 1.121 1.00 90.50 95 VAL A N 1
ATOM 677 C CA . VAL A 1 95 ? 0.460 3.628 0.314 1.00 90.50 95 VAL A CA 1
ATOM 678 C C . VAL A 1 95 ? 1.815 4.199 -0.049 1.00 90.50 95 VAL A C 1
ATOM 680 O O . VAL A 1 95 ? 1.897 5.297 -0.588 1.00 90.50 95 VAL A O 1
ATOM 683 N N . GLU A 1 96 ? 2.860 3.452 0.247 1.00 90.44 96 GLU A N 1
ATOM 684 C CA . GLU A 1 96 ? 4.236 3.734 -0.129 1.00 90.44 96 GLU A CA 1
ATOM 685 C C . GLU A 1 96 ? 4.680 2.615 -1.065 1.00 90.44 96 GLU A C 1
ATOM 687 O O . GLU A 1 96 ? 4.643 1.444 -0.693 1.00 90.44 96 GLU A O 1
ATOM 692 N N . ILE A 1 97 ? 5.039 2.964 -2.293 1.00 87.88 97 ILE A N 1
ATOM 693 C CA . ILE A 1 97 ? 5.630 2.051 -3.262 1.00 87.88 97 ILE A CA 1
ATOM 694 C C . ILE A 1 97 ? 7.097 2.426 -3.367 1.00 87.88 97 ILE A C 1
ATOM 696 O O . ILE A 1 97 ? 7.425 3.526 -3.807 1.00 87.88 97 ILE A O 1
ATOM 700 N N . ASP A 1 98 ? 7.965 1.508 -2.972 1.00 87.44 98 ASP A N 1
ATOM 701 C CA . ASP A 1 98 ? 9.400 1.617 -3.183 1.00 87.44 98 ASP A CA 1
ATOM 702 C C . ASP A 1 98 ? 9.790 0.694 -4.337 1.00 87.44 98 ASP A C 1
ATOM 704 O O . ASP A 1 98 ? 9.653 -0.524 -4.211 1.00 87.44 98 ASP A O 1
ATOM 708 N N . LEU A 1 99 ? 10.217 1.270 -5.463 1.00 81.12 99 LEU A N 1
ATOM 709 C CA . LEU A 1 99 ? 10.683 0.545 -6.649 1.00 81.12 99 LEU A CA 1
ATOM 710 C C . LEU A 1 99 ? 12.218 0.513 -6.752 1.00 81.12 99 LEU A C 1
ATOM 712 O O . LEU A 1 99 ? 12.765 0.270 -7.830 1.00 81.12 99 LEU A O 1
ATOM 716 N N . GLY A 1 100 ? 12.928 0.814 -5.661 1.00 77.75 100 GLY A N 1
ATOM 717 C CA . GLY A 1 100 ? 14.382 0.927 -5.648 1.00 77.75 100 GLY A CA 1
ATOM 718 C C . GLY A 1 100 ? 14.870 1.986 -6.637 1.00 77.75 100 GLY A C 1
ATOM 719 O O . GLY A 1 100 ? 14.520 3.161 -6.525 1.00 77.75 100 GLY A O 1
ATOM 720 N N . ALA A 1 101 ? 15.652 1.555 -7.630 1.00 70.81 101 ALA A N 1
ATOM 721 C CA . ALA A 1 101 ? 16.231 2.426 -8.654 1.00 70.81 101 ALA A CA 1
ATOM 722 C C . ALA A 1 101 ? 15.183 3.166 -9.510 1.00 70.81 101 ALA A C 1
ATOM 724 O O . ALA A 1 101 ? 15.466 4.248 -10.011 1.00 70.81 101 ALA A O 1
ATOM 725 N N . ALA A 1 102 ? 13.962 2.631 -9.643 1.00 67.94 102 ALA A N 1
ATOM 726 C CA . ALA A 1 102 ? 12.875 3.288 -10.379 1.00 67.94 102 ALA A CA 1
ATOM 727 C C . ALA A 1 102 ? 12.120 4.354 -9.549 1.00 67.94 102 ALA A C 1
ATOM 729 O O . ALA A 1 102 ? 11.156 4.956 -10.029 1.00 67.94 102 ALA A O 1
ATOM 730 N N . GLY A 1 103 ? 12.554 4.599 -8.308 1.00 76.19 103 GLY A N 1
ATOM 731 C CA . GLY A 1 103 ? 12.050 5.659 -7.441 1.00 76.19 103 GLY A CA 1
ATOM 732 C C . GLY A 1 103 ? 10.994 5.209 -6.432 1.00 76.19 103 GLY A C 1
ATOM 733 O O . GLY A 1 103 ? 10.626 4.037 -6.329 1.00 76.19 103 GLY A O 1
ATOM 734 N N . ARG A 1 104 ? 10.501 6.176 -5.650 1.00 83.38 104 ARG A N 1
ATOM 735 C CA . ARG A 1 104 ? 9.457 5.961 -4.639 1.00 83.38 104 ARG A CA 1
ATOM 736 C C . ARG A 1 104 ? 8.217 6.786 -4.955 1.00 83.38 104 ARG A C 1
ATOM 738 O O . ARG A 1 104 ? 8.319 7.971 -5.259 1.00 83.38 104 ARG A O 1
ATOM 745 N N . ALA A 1 105 ? 7.046 6.174 -4.807 1.00 83.19 105 ALA A N 1
ATOM 746 C CA . ALA A 1 105 ? 5.752 6.837 -4.907 1.00 83.19 105 ALA A CA 1
ATOM 747 C C . ALA A 1 105 ? 5.009 6.731 -3.576 1.00 83.19 105 ALA A C 1
ATOM 749 O O . ALA A 1 105 ? 4.983 5.671 -2.952 1.00 83.19 105 ALA A O 1
ATOM 750 N N . THR A 1 106 ? 4.357 7.807 -3.147 1.00 88.19 106 THR A N 1
ATOM 751 C CA . THR A 1 106 ? 3.479 7.780 -1.974 1.00 88.19 106 THR A CA 1
ATOM 752 C C . THR A 1 106 ? 2.111 8.340 -2.326 1.00 88.19 106 THR A C 1
ATOM 754 O O . THR A 1 106 ? 1.990 9.307 -3.075 1.00 88.19 106 THR A O 1
ATOM 757 N N . LYS A 1 107 ? 1.050 7.720 -1.801 1.00 87.88 107 LYS A N 1
ATOM 758 C CA . LYS A 1 107 ? -0.323 8.180 -2.019 1.00 87.88 107 LYS A CA 1
ATOM 759 C C . LYS A 1 107 ? -1.173 8.064 -0.764 1.00 87.88 107 LYS A C 1
ATOM 761 O O . LYS A 1 107 ? -1.154 7.052 -0.065 1.00 87.88 107 LYS A O 1
ATOM 766 N N . ALA A 1 108 ? -1.956 9.108 -0.512 1.00 89.88 108 ALA A N 1
ATOM 767 C CA . ALA A 1 108 ? -3.035 9.106 0.465 1.00 89.88 108 ALA A CA 1
ATOM 768 C C . ALA A 1 108 ? -4.157 8.160 0.042 1.00 89.88 108 ALA A C 1
ATOM 770 O O . ALA A 1 108 ? -4.682 8.292 -1.061 1.00 89.88 108 ALA A O 1
ATOM 771 N N . VAL A 1 109 ? -4.567 7.256 0.927 1.00 90.81 109 VAL A N 1
ATOM 772 C CA . VAL A 1 109 ? -5.727 6.396 0.684 1.00 90.81 109 VAL A CA 1
ATOM 773 C C . VAL A 1 109 ? -6.559 6.222 1.946 1.00 90.81 109 VAL A C 1
ATOM 775 O O . VAL A 1 109 ? -6.089 6.417 3.065 1.00 90.81 109 VAL A O 1
ATOM 778 N N . THR A 1 110 ? -7.802 5.787 1.777 1.00 91.31 110 THR A N 1
ATOM 779 C CA . THR A 1 110 ? -8.631 5.310 2.887 1.00 91.31 110 THR A CA 1
ATOM 780 C C . THR A 1 110 ? -8.815 3.808 2.781 1.00 91.31 110 THR A C 1
ATOM 782 O O . THR A 1 110 ? -9.313 3.311 1.775 1.00 91.31 110 THR A O 1
ATOM 785 N N . VAL A 1 111 ? -8.450 3.073 3.826 1.00 88.50 111 VAL A N 1
ATOM 786 C CA . VAL A 1 111 ? -8.680 1.630 3.907 1.00 88.50 111 VAL A CA 1
ATOM 787 C C . VAL A 1 111 ? -10.037 1.390 4.552 1.00 88.50 111 VAL A C 1
ATOM 789 O O . VAL A 1 111 ? -10.315 1.929 5.624 1.00 88.50 111 VAL A O 1
ATOM 792 N N . ARG A 1 112 ? -10.891 0.599 3.905 1.00 89.81 112 ARG A N 1
ATOM 793 C CA . ARG A 1 112 ? -12.234 0.257 4.389 1.00 89.81 112 ARG A CA 1
ATOM 794 C C . ARG A 1 112 ? -12.368 -1.249 4.558 1.00 89.81 112 ARG A C 1
ATOM 796 O O . ARG A 1 112 ? -11.839 -1.998 3.735 1.00 89.81 112 ARG A O 1
ATOM 803 N N . ARG A 1 113 ? -13.055 -1.658 5.623 1.00 82.62 113 ARG A N 1
ATOM 804 C CA . ARG A 1 113 ? -13.515 -3.039 5.787 1.00 82.62 113 ARG A CA 1
ATOM 805 C C . ARG A 1 113 ? -14.621 -3.354 4.783 1.00 82.62 113 ARG A C 1
ATOM 807 O O . ARG A 1 113 ? -15.375 -2.417 4.435 1.00 82.62 113 ARG A O 1
#

Foldseek 3Di:
DDDDDDDDPPDPQQQKDWPAQEWEQDPQKTKTKMFGQDPAWQWFKKWKWFDDPDIDTQFMFTDTGGHRDIDITITGGDPVNVVVQVVDQKTWIKIWTDSDVSGIGIDTHIYGD

pLDDT: mean 80.86, std 15.93, range [32.09, 92.69]

Organism: NCBI:txid1162706